Protein AF-A0A967ZAR1-F1 (afdb_monomer_lite)

Foldseek 3Di:
DDDDDFQAKVPGPDGDDDDPPIDTDDDDDDFQPDFDWDWDADPFKQAKIKIFPPVHHHQADPVRHGDDDDPVVRIAIKGQQFADIDAHPPDCNTPVRDPDPPPGHGRNGHIDGDDDPHD

Radius of gyration: 16.52 Å; chains: 1; bounding box: 38×29×41 Å

Structure (mmCIF, N/CA/C/O backbone):
data_AF-A0A967ZAR1-F1
#
_entry.id   AF-A0A967ZAR1-F1
#
loop_
_atom_site.group_PDB
_atom_site.id
_atom_site.type_symbol
_atom_site.label_atom_id
_atom_site.label_alt_id
_atom_site.label_comp_id
_atom_site.label_asym_id
_atom_site.label_entity_id
_atom_site.label_seq_id
_atom_site.pdbx_PDB_ins_code
_atom_site.Cartn_x
_atom_site.Cartn_y
_atom_site.Cartn_z
_atom_site.occupancy
_atom_site.B_iso_or_equiv
_atom_site.auth_seq_id
_atom_site.auth_comp_id
_atom_site.auth_asym_id
_atom_site.auth_atom_id
_atom_site.pdbx_PDB_model_num
ATOM 1 N N . GLU A 1 1 ? -15.574 12.557 5.335 1.00 60.78 1 GLU A N 1
ATOM 2 C CA . GLU A 1 1 ? -14.445 11.612 5.376 1.00 60.78 1 GLU A CA 1
ATOM 3 C C . GLU A 1 1 ? -13.225 12.311 5.942 1.00 60.78 1 GLU A C 1
ATOM 5 O O . GLU A 1 1 ? -13.033 13.492 5.665 1.00 60.78 1 GLU A O 1
ATOM 10 N N . MET A 1 2 ? -12.458 11.617 6.778 1.00 80.81 2 MET A N 1
ATOM 11 C CA . MET A 1 2 ? -11.163 12.086 7.262 1.00 80.81 2 MET A CA 1
ATOM 12 C C . MET A 1 2 ? -10.090 11.413 6.406 1.00 80.81 2 MET A C 1
ATOM 14 O O . MET A 1 2 ? -10.052 10.190 6.334 1.00 80.81 2 MET A O 1
ATOM 18 N N . SER A 1 3 ? -9.247 12.199 5.742 1.00 89.69 3 SER A N 1
ATOM 19 C CA . SER A 1 3 ? -8.150 11.703 4.904 1.00 89.69 3 SER A CA 1
ATOM 20 C C . SER A 1 3 ? -6.830 12.330 5.339 1.00 89.69 3 SER A C 1
ATOM 22 O O . SER A 1 3 ? -6.809 13.463 5.822 1.00 89.69 3 SER A O 1
ATOM 24 N N . GLY A 1 4 ? -5.720 11.629 5.121 1.00 93.56 4 GLY A N 1
ATOM 25 C CA . GLY A 1 4 ? -4.391 12.113 5.479 1.00 93.56 4 GLY A CA 1
ATOM 26 C C . GLY A 1 4 ? -3.284 11.434 4.681 1.00 93.56 4 GLY A C 1
ATOM 27 O O . GLY A 1 4 ? -3.536 10.541 3.877 1.00 93.56 4 GLY A O 1
ATOM 28 N N . VAL A 1 5 ? -2.051 11.877 4.919 1.00 95.06 5 VAL A N 1
ATOM 29 C CA . VAL A 1 5 ? -0.832 11.304 4.336 1.00 95.06 5 VAL A CA 1
ATOM 30 C C . VAL A 1 5 ? 0.042 10.780 5.471 1.00 95.06 5 VAL A C 1
ATOM 32 O O . VAL A 1 5 ? 0.316 11.513 6.420 1.00 95.06 5 VAL A O 1
ATOM 35 N N . PHE A 1 6 ? 0.507 9.536 5.356 1.00 95.00 6 PHE A N 1
ATOM 36 C CA . PHE A 1 6 ? 1.474 8.919 6.265 1.00 95.00 6 PHE A CA 1
ATOM 37 C C . PHE A 1 6 ? 2.712 8.502 5.456 1.00 95.00 6 PHE A C 1
ATOM 39 O O . PHE A 1 6 ? 2.783 7.417 4.898 1.00 95.00 6 PHE A O 1
ATOM 46 N N . ASN A 1 7 ? 3.684 9.403 5.306 1.00 96.50 7 ASN A N 1
ATOM 47 C CA . ASN A 1 7 ? 4.847 9.166 4.437 1.00 96.50 7 ASN A CA 1
ATOM 48 C C . ASN A 1 7 ? 6.203 9.334 5.133 1.00 96.50 7 ASN A C 1
ATOM 50 O O . ASN A 1 7 ? 7.230 9.074 4.507 1.00 96.50 7 ASN A O 1
ATOM 54 N N . THR A 1 8 ? 6.220 9.693 6.419 1.00 97.38 8 THR A N 1
ATOM 55 C CA . THR A 1 8 ? 7.438 9.839 7.231 1.00 97.38 8 THR A CA 1
ATOM 56 C C . THR A 1 8 ? 7.563 8.662 8.203 1.00 97.38 8 THR A C 1
ATOM 58 O O . THR A 1 8 ? 6.697 8.519 9.068 1.00 97.38 8 THR A O 1
ATOM 61 N N . PRO A 1 9 ? 8.605 7.815 8.086 1.00 97.69 9 PRO A N 1
ATOM 62 C CA . PRO A 1 9 ? 8.834 6.716 9.023 1.00 97.69 9 PRO A CA 1
ATOM 63 C C . PRO A 1 9 ? 9.035 7.196 10.465 1.00 97.69 9 PRO A C 1
ATOM 65 O O . PRO A 1 9 ? 9.523 8.304 10.704 1.00 97.69 9 PRO A O 1
ATOM 68 N N . VAL A 1 10 ? 8.732 6.334 11.437 1.00 97.75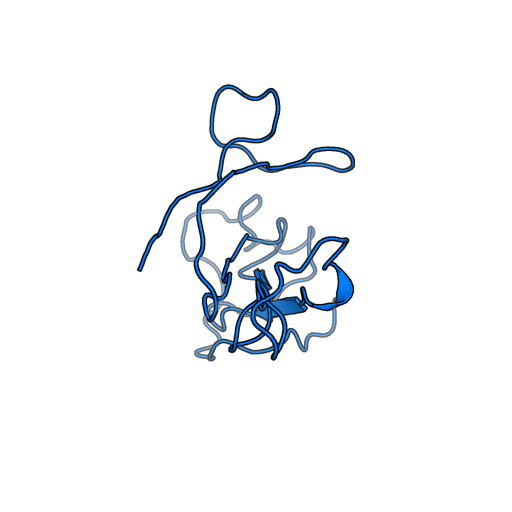 10 VAL A N 1
ATOM 69 C CA . VAL A 1 10 ? 9.006 6.597 12.856 1.00 97.75 10 VAL A CA 1
ATOM 70 C C . VAL A 1 10 ? 10.497 6.901 13.047 1.00 97.75 10 VAL A C 1
ATOM 72 O O . VAL A 1 10 ? 11.365 6.127 12.647 1.00 97.75 10 VAL A O 1
ATOM 75 N N . GLY A 1 11 ? 10.793 8.052 13.657 1.00 96.31 11 GLY A N 1
ATOM 76 C CA . GLY A 1 11 ? 12.160 8.532 13.892 1.00 96.31 11 GLY A CA 1
ATOM 77 C C . GLY A 1 11 ? 12.809 9.281 12.719 1.00 96.31 11 GLY A C 1
ATOM 78 O O . GLY A 1 11 ? 13.919 9.787 12.879 1.00 96.31 11 GLY A O 1
ATOM 79 N N . ALA A 1 12 ? 12.140 9.399 11.568 1.00 97.06 12 ALA A N 1
ATOM 80 C CA . ALA A 1 12 ? 12.603 10.209 10.443 1.00 97.06 12 ALA A CA 1
ATOM 81 C C . ALA A 1 12 ? 12.081 11.657 10.523 1.00 97.06 12 ALA A C 1
ATOM 83 O O . ALA A 1 12 ? 11.097 11.954 11.199 1.00 97.06 12 ALA A O 1
ATOM 84 N N . SER A 1 13 ? 12.740 12.573 9.807 1.00 96.56 13 SER A N 1
ATOM 85 C CA . SER A 1 13 ? 12.363 13.994 9.718 1.00 96.56 13 SER A CA 1
ATOM 86 C C . SER A 1 13 ? 11.749 14.388 8.369 1.00 96.56 13 SER A C 1
ATOM 88 O O . SER A 1 13 ? 11.351 15.538 8.184 1.00 96.56 13 SER A O 1
ATOM 90 N N . SER A 1 14 ? 11.683 13.455 7.420 1.00 97.25 14 SER A N 1
ATOM 91 C CA . SER A 1 14 ? 11.190 13.680 6.063 1.00 97.25 14 SER A CA 1
ATOM 92 C C . SER A 1 14 ? 10.592 12.401 5.474 1.00 97.25 14 SER A C 1
ATOM 94 O O . SER A 1 14 ? 10.929 11.308 5.942 1.00 97.25 14 SER A O 1
ATOM 96 N N . PRO A 1 15 ? 9.779 12.509 4.407 1.00 96.94 15 PRO A N 1
ATOM 97 C CA . PRO A 1 15 ? 9.277 11.340 3.708 1.00 96.94 15 PRO A CA 1
ATOM 98 C C . PRO A 1 15 ? 10.404 10.455 3.177 1.00 96.94 15 PRO A C 1
ATOM 100 O O . PRO A 1 15 ? 11.390 10.958 2.635 1.00 96.94 15 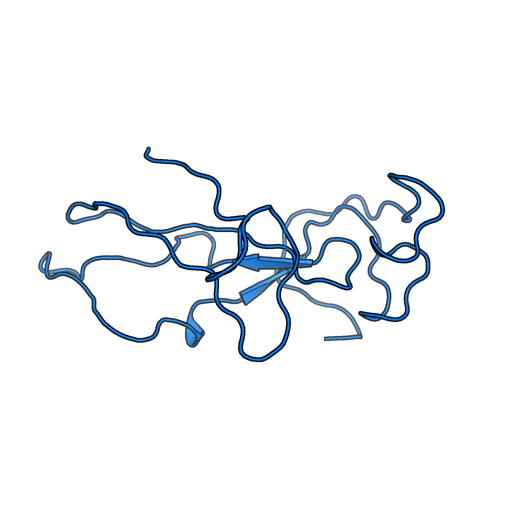PRO A O 1
ATOM 103 N N . ALA A 1 16 ? 10.263 9.145 3.341 1.00 94.62 16 ALA A N 1
ATOM 104 C CA . ALA A 1 16 ? 11.257 8.162 2.917 1.00 94.62 16 ALA A CA 1
ATOM 105 C C . ALA A 1 16 ? 10.624 6.768 2.857 1.00 94.62 16 ALA A C 1
ATOM 107 O O . ALA A 1 16 ? 9.675 6.548 3.605 1.00 94.62 16 ALA A O 1
ATOM 108 N N . PRO A 1 17 ? 11.139 5.829 2.038 1.00 92.88 17 PRO A N 1
ATOM 109 C CA . PRO A 1 17 ? 10.752 4.421 2.103 1.00 92.88 17 PRO A CA 1
ATOM 110 C C . PRO A 1 17 ? 11.200 3.779 3.422 1.00 92.88 17 PRO A C 1
ATOM 112 O O . PRO A 1 17 ? 12.109 4.275 4.094 1.00 92.88 17 PRO A O 1
ATOM 115 N N . ILE A 1 18 ? 10.599 2.638 3.759 1.00 94.25 18 ILE A N 1
ATOM 116 C CA . ILE A 1 18 ? 10.892 1.909 4.992 1.00 94.25 18 ILE A CA 1
ATOM 117 C C . ILE A 1 18 ? 11.527 0.544 4.729 1.00 94.25 18 ILE A C 1
ATOM 119 O O . ILE A 1 18 ? 11.163 -0.151 3.785 1.00 94.25 18 ILE A O 1
ATOM 123 N N . GLY A 1 19 ? 12.502 0.175 5.561 1.00 92.81 19 GLY A N 1
ATOM 124 C CA . GLY A 1 19 ? 13.162 -1.132 5.525 1.00 92.81 19 GLY A CA 1
ATOM 125 C C . GLY A 1 19 ? 12.674 -2.077 6.631 1.00 92.81 19 GLY A C 1
ATOM 126 O O . GLY A 1 19 ? 11.904 -1.660 7.501 1.00 92.81 19 GLY A O 1
ATOM 127 N N . PRO A 1 20 ? 13.145 -3.341 6.640 1.00 94.25 20 PRO A N 1
ATOM 128 C CA . PRO A 1 20 ? 12.814 -4.305 7.688 1.00 94.25 20 PRO A CA 1
ATOM 129 C C . PRO A 1 20 ? 13.060 -3.750 9.098 1.00 94.25 20 PRO A C 1
ATOM 131 O O . PRO A 1 20 ? 14.129 -3.212 9.381 1.00 94.25 20 PRO A O 1
ATOM 134 N N . GLY A 1 21 ? 12.069 -3.894 9.981 1.00 96.00 21 GLY A N 1
ATOM 135 C CA . GLY A 1 21 ? 12.116 -3.400 11.362 1.00 96.00 21 GLY A CA 1
ATOM 136 C C . GLY A 1 21 ? 11.742 -1.923 11.545 1.00 96.00 21 GLY A C 1
ATOM 137 O O . GLY A 1 21 ? 11.647 -1.476 12.685 1.00 96.00 21 GLY A O 1
ATOM 138 N N . GLY A 1 22 ? 11.511 -1.167 10.468 1.00 96.44 22 GLY A N 1
ATOM 139 C CA . GLY A 1 22 ? 10.911 0.164 10.559 1.00 96.44 22 GLY A CA 1
ATOM 140 C C . GLY A 1 22 ? 9.384 0.110 10.692 1.00 96.44 22 GLY A C 1
ATOM 141 O O . GLY A 1 22 ? 8.760 -0.886 10.331 1.00 96.44 22 GLY A O 1
ATOM 142 N N . ALA A 1 23 ? 8.780 1.207 11.158 1.00 97.00 23 ALA A N 1
ATOM 143 C CA . ALA A 1 23 ? 7.331 1.416 11.140 1.00 97.00 23 ALA A CA 1
ATOM 144 C C . ALA A 1 23 ? 6.927 2.802 10.591 1.00 97.00 23 ALA A C 1
ATOM 146 O O . ALA A 1 23 ? 7.685 3.770 10.695 1.00 97.00 23 ALA A O 1
ATOM 147 N N . TYR A 1 24 ? 5.711 2.895 10.051 1.00 97.19 24 TYR A N 1
ATOM 148 C CA . TYR A 1 24 ? 4.941 4.141 10.014 1.00 97.19 24 TYR A CA 1
ATOM 149 C C . TYR A 1 24 ? 3.883 4.067 11.107 1.00 97.19 24 TYR A C 1
ATOM 151 O O . TYR A 1 24 ? 3.294 3.010 11.318 1.00 97.19 24 TYR A O 1
ATOM 159 N N . GLU A 1 25 ? 3.625 5.188 11.769 1.00 96.25 25 GLU A N 1
ATOM 160 C CA . GLU A 1 25 ? 2.623 5.276 12.825 1.00 96.25 25 GLU A CA 1
ATOM 161 C C . GLU A 1 25 ? 1.806 6.553 12.642 1.00 96.25 25 GLU A C 1
ATOM 163 O O . GLU A 1 25 ? 2.345 7.617 12.330 1.00 96.25 25 GLU A O 1
ATOM 168 N N . PHE A 1 26 ? 0.494 6.441 12.811 1.00 95.12 26 PHE A N 1
ATOM 169 C CA . PHE A 1 26 ? -0.425 7.569 12.804 1.00 95.12 26 PHE A CA 1
ATOM 170 C C . PHE A 1 26 ? -1.574 7.300 13.776 1.00 95.12 26 PHE A C 1
ATOM 172 O O . PHE A 1 26 ? -1.865 6.160 14.134 1.00 95.12 26 PHE A O 1
ATOM 179 N N . THR A 1 27 ? -2.239 8.365 14.212 1.00 94.94 27 THR A N 1
ATOM 180 C CA . THR A 1 27 ? -3.401 8.289 15.102 1.00 94.94 27 THR A CA 1
ATOM 181 C C . THR A 1 27 ? -4.535 9.096 14.502 1.00 94.94 27 THR A C 1
ATOM 183 O O . THR A 1 27 ? -4.322 10.166 13.935 1.00 94.94 27 THR A O 1
ATOM 186 N N . PHE A 1 28 ? -5.748 8.583 14.639 1.00 94.31 28 PHE A N 1
ATOM 187 C CA . PHE A 1 28 ? -6.964 9.216 14.156 1.00 94.31 28 PHE A CA 1
ATOM 188 C C . PHE A 1 28 ? -8.109 8.933 15.133 1.00 94.31 28 PHE A C 1
ATOM 190 O O . PHE A 1 28 ? -7.974 8.133 16.058 1.00 94.31 28 PHE A O 1
ATOM 197 N N . THR A 1 29 ? -9.228 9.630 14.963 1.00 94.69 29 THR A N 1
ATOM 198 C CA . THR A 1 29 ? -10.462 9.391 15.723 1.00 94.69 29 THR A CA 1
ATOM 199 C C . THR A 1 29 ? -11.497 8.774 14.795 1.00 94.69 29 THR A C 1
ATOM 201 O O . THR A 1 29 ? -11.596 9.185 13.641 1.00 94.69 29 THR A O 1
ATOM 204 N N . ALA A 1 30 ? -12.266 7.816 15.305 1.00 94.75 30 ALA A N 1
ATOM 205 C CA . ALA A 1 30 ? -13.314 7.123 14.569 1.00 94.75 30 ALA A CA 1
ATOM 206 C C . ALA A 1 30 ? -14.558 6.931 15.444 1.00 94.75 30 ALA A C 1
ATOM 208 O O . ALA A 1 30 ? -14.465 6.884 16.673 1.00 94.75 30 ALA A O 1
ATOM 209 N N . ASN A 1 31 ? -15.713 6.811 14.800 1.00 95.12 31 ASN A N 1
ATOM 210 C CA . ASN A 1 31 ? -17.010 6.522 15.397 1.00 95.12 31 ASN A CA 1
ATOM 211 C C . ASN A 1 31 ? -17.483 5.121 14.998 1.00 95.12 31 ASN A C 1
ATOM 213 O O . ASN A 1 31 ? -17.039 4.567 13.993 1.00 95.12 31 ASN A O 1
ATOM 217 N N . SER A 1 32 ? -18.431 4.567 15.759 1.00 96.00 32 SER A N 1
ATOM 218 C CA . SER A 1 32 ? -19.055 3.287 15.410 1.00 96.00 32 SER A CA 1
ATOM 219 C C . SER A 1 32 ? -19.594 3.304 13.975 1.00 96.00 32 SER A C 1
ATOM 221 O O . SER A 1 32 ? -20.308 4.230 13.588 1.00 96.00 32 SER A O 1
ATOM 223 N N . GLY A 1 33 ? -19.226 2.284 13.197 1.00 93.69 33 GLY A N 1
ATOM 224 C CA . GLY A 1 33 ? -19.526 2.171 11.768 1.00 93.69 33 GLY A CA 1
ATOM 225 C C . GLY A 1 33 ? -18.423 2.671 10.828 1.00 93.69 33 GLY A C 1
ATOM 226 O O . GLY A 1 33 ? -18.453 2.319 9.649 1.00 93.69 33 GLY A O 1
ATOM 227 N N . ASP A 1 34 ? -17.435 3.422 11.323 1.00 95.44 34 ASP A N 1
ATOM 228 C CA . ASP A 1 34 ? -16.303 3.866 10.508 1.00 95.44 34 ASP A CA 1
ATOM 229 C C . ASP A 1 34 ? -15.394 2.692 10.115 1.00 95.44 34 ASP A C 1
ATOM 231 O O . ASP A 1 34 ? -15.248 1.688 10.826 1.00 95.44 34 ASP A O 1
ATOM 235 N N . ARG A 1 35 ? -14.737 2.858 8.966 1.00 96.69 35 ARG A N 1
ATOM 236 C CA . ARG A 1 35 ? -13.764 1.915 8.423 1.00 96.69 35 ARG A CA 1
ATOM 237 C C . ARG A 1 35 ? -12.475 2.626 8.047 1.00 96.69 35 ARG A C 1
ATOM 239 O O . ARG A 1 35 ? -12.496 3.795 7.666 1.00 96.69 35 ARG A O 1
ATOM 246 N N . LEU A 1 36 ? -11.359 1.914 8.151 1.00 96.50 36 LEU A N 1
ATOM 247 C CA . LEU A 1 36 ? -10.047 2.391 7.735 1.00 96.50 36 LEU A CA 1
ATOM 248 C C . LEU A 1 36 ? -9.674 1.795 6.378 1.00 96.50 36 LEU A C 1
ATOM 250 O O . LEU A 1 36 ? -9.492 0.584 6.252 1.00 96.50 36 LEU A O 1
ATOM 254 N N . SER A 1 37 ? -9.465 2.671 5.402 1.00 96.88 37 SER A N 1
ATOM 255 C CA . SER A 1 37 ? -8.846 2.339 4.121 1.00 96.88 37 SER A CA 1
ATOM 256 C C . SER A 1 37 ? -7.525 3.090 3.993 1.00 96.88 37 SER A C 1
ATOM 258 O O . SER A 1 37 ? -7.420 4.254 4.382 1.00 96.88 37 SER A O 1
ATOM 260 N N . PHE A 1 38 ? -6.507 2.427 3.455 1.00 97.06 38 PHE A N 1
ATOM 261 C CA . PHE A 1 38 ? -5.212 3.031 3.156 1.00 97.06 38 PHE A CA 1
ATOM 262 C C . PHE A 1 38 ? -4.577 2.329 1.958 1.00 97.06 38 PHE A C 1
ATOM 264 O O . PHE A 1 38 ? -4.932 1.196 1.647 1.00 97.06 38 PHE A O 1
ATOM 271 N N . ALA A 1 39 ? -3.612 2.992 1.328 1.00 97.12 39 ALA A N 1
ATOM 272 C CA . ALA A 1 39 ? -2.740 2.396 0.328 1.00 97.12 39 ALA A CA 1
ATOM 273 C C . ALA A 1 39 ? -1.297 2.834 0.599 1.00 97.12 39 ALA A C 1
ATOM 275 O O . ALA A 1 39 ? -1.052 3.993 0.942 1.00 97.12 39 ALA A O 1
ATOM 276 N N . THR A 1 40 ? -0.343 1.917 0.459 1.00 96.12 40 THR A N 1
ATOM 277 C CA . THR A 1 40 ? 1.091 2.226 0.531 1.00 96.12 40 THR A CA 1
ATOM 278 C C . THR A 1 40 ? 1.866 1.395 -0.482 1.00 96.12 40 THR A C 1
ATOM 280 O O . THR A 1 40 ? 1.639 0.195 -0.606 1.00 96.12 40 THR A O 1
ATOM 283 N N . MET A 1 41 ? 2.762 2.031 -1.235 1.00 95.19 41 MET A N 1
ATOM 284 C CA . MET A 1 41 ? 3.481 1.381 -2.331 1.00 95.19 41 MET A CA 1
ATOM 285 C C . MET A 1 41 ? 4.388 0.261 -1.806 1.00 95.19 41 MET A C 1
ATOM 287 O O . MET A 1 41 ? 5.182 0.468 -0.884 1.00 95.19 41 MET A O 1
ATOM 291 N N . PHE A 1 42 ? 4.319 -0.915 -2.428 1.00 95.19 42 PHE A N 1
ATOM 292 C CA . PHE A 1 42 ? 5.302 -1.966 -2.220 1.00 95.19 42 PHE A CA 1
ATOM 293 C C . PHE A 1 42 ? 6.522 -1.662 -3.082 1.00 95.19 42 PHE A C 1
ATOM 295 O O . PHE A 1 42 ? 6.520 -1.829 -4.296 1.00 95.19 42 PHE A O 1
ATOM 302 N N . VAL A 1 43 ? 7.582 -1.180 -2.448 1.00 92.19 43 VAL A N 1
ATOM 303 C CA . VAL A 1 43 ? 8.826 -0.828 -3.128 1.00 92.19 43 VAL A CA 1
ATOM 304 C C . VAL A 1 43 ? 9.881 -1.888 -2.811 1.00 92.19 43 VAL A C 1
ATOM 306 O O . VAL A 1 43 ? 10.083 -2.193 -1.633 1.00 92.19 43 VAL A O 1
ATOM 309 N N . PRO A 1 44 ? 10.636 -2.398 -3.800 1.00 92.56 44 PRO A N 1
ATOM 310 C CA . PRO A 1 44 ? 10.584 -2.093 -5.239 1.00 92.56 44 PRO A CA 1
ATOM 311 C C . PRO A 1 44 ? 9.543 -2.911 -6.032 1.00 92.56 44 PRO A C 1
ATOM 313 O O . PRO A 1 44 ? 9.640 -4.135 -6.091 1.00 92.56 44 PRO A O 1
ATOM 316 N N . SER A 1 45 ? 8.628 -2.228 -6.725 1.00 95.38 45 SER A N 1
ATOM 317 C CA . SER A 1 45 ? 7.731 -2.774 -7.757 1.00 95.38 45 SER A CA 1
ATOM 318 C C . SER A 1 45 ? 7.412 -1.692 -8.804 1.00 95.38 45 SER A C 1
ATOM 320 O O . SER A 1 45 ? 7.893 -0.561 -8.663 1.00 95.38 45 SER A O 1
ATOM 322 N N . ASN A 1 46 ? 6.677 -2.052 -9.862 1.00 95.19 46 ASN A N 1
ATOM 323 C CA . ASN A 1 46 ? 6.168 -1.102 -10.854 1.00 95.19 46 ASN A CA 1
ATOM 324 C C . ASN A 1 46 ? 5.058 -0.250 -10.227 1.00 95.19 46 ASN A C 1
ATOM 326 O O . ASN A 1 46 ? 5.236 0.948 -10.012 1.00 95.19 46 ASN A O 1
ATOM 330 N N . ASP A 1 47 ? 3.977 -0.901 -9.811 1.00 95.56 47 ASP A N 1
ATOM 331 C CA . ASP A 1 47 ? 2.779 -0.249 -9.289 1.00 95.56 47 ASP A CA 1
ATOM 332 C C . ASP A 1 47 ? 2.025 -1.111 -8.256 1.00 95.56 47 ASP A C 1
ATOM 334 O O . ASP A 1 47 ? 0.837 -0.905 -8.000 1.00 95.56 47 ASP A O 1
ATOM 338 N N . LEU A 1 48 ? 2.729 -2.035 -7.590 1.00 97.31 48 LEU A N 1
ATOM 339 C CA . LEU A 1 48 ? 2.146 -2.839 -6.520 1.00 97.31 48 LEU A CA 1
ATOM 340 C C . LEU A 1 48 ? 2.020 -2.031 -5.222 1.00 97.31 48 LEU A C 1
ATOM 342 O O . LEU A 1 48 ? 2.904 -1.247 -4.855 1.00 97.31 48 LEU A O 1
ATOM 346 N N . PHE A 1 49 ? 0.949 -2.262 -4.466 1.00 97.81 49 PHE A N 1
ATOM 347 C CA . PHE A 1 49 ? 0.689 -1.573 -3.202 1.00 97.81 49 PHE A CA 1
ATOM 348 C C . PHE A 1 49 ? -0.023 -2.456 -2.175 1.00 97.81 49 PHE A C 1
ATOM 350 O O . PHE A 1 49 ? -0.779 -3.361 -2.509 1.00 97.81 49 PHE A O 1
ATOM 357 N N . PHE A 1 50 ? 0.206 -2.179 -0.893 1.00 97.81 50 PHE A N 1
ATOM 358 C CA . PHE A 1 50 ? -0.535 -2.791 0.202 1.00 97.81 50 PHE A CA 1
ATOM 359 C C . PHE A 1 50 ? -1.777 -1.974 0.534 1.00 97.81 50 PHE A C 1
ATOM 361 O O . PHE A 1 50 ? -1.681 -0.757 0.725 1.00 97.81 50 PHE A O 1
ATOM 368 N N . ALA A 1 51 ? -2.911 -2.654 0.667 1.00 98.44 51 ALA A N 1
ATOM 369 C CA . ALA A 1 51 ? -4.172 -2.078 1.119 1.00 98.44 51 ALA A CA 1
ATOM 370 C C . ALA A 1 51 ? -5.076 -3.160 1.742 1.00 98.44 51 ALA A C 1
ATOM 372 O O . ALA A 1 51 ? -4.885 -4.349 1.464 1.00 98.44 51 ALA A O 1
ATOM 373 N N . PRO A 1 52 ? -6.066 -2.782 2.571 1.00 98.38 52 PRO A N 1
ATOM 374 C CA . PRO A 1 52 ? -7.179 -3.662 2.930 1.00 98.38 52 PRO A CA 1
ATOM 375 C C . PRO A 1 52 ? -8.005 -4.102 1.708 1.00 98.38 52 PRO A C 1
ATOM 377 O O . PRO A 1 52 ? -7.709 -3.716 0.577 1.00 98.38 52 PRO A O 1
ATOM 380 N N . ASP A 1 53 ? -9.071 -4.876 1.935 1.00 97.62 53 ASP A N 1
ATOM 381 C CA . ASP A 1 53 ? -10.081 -5.101 0.895 1.00 97.62 53 ASP A CA 1
ATOM 382 C C . ASP A 1 53 ? -10.852 -3.820 0.524 1.00 97.62 53 ASP A C 1
ATOM 384 O O . ASP A 1 53 ? -10.714 -2.769 1.155 1.00 97.62 53 ASP A O 1
ATOM 388 N N . GLU A 1 54 ? -11.703 -3.921 -0.499 1.00 95.94 54 GLU A N 1
ATOM 389 C CA . GLU A 1 54 ? -12.551 -2.822 -0.981 1.00 95.94 54 GLU A CA 1
ATOM 390 C C . GLU A 1 54 ? -13.494 -2.241 0.085 1.00 95.94 54 GLU A C 1
ATOM 392 O O . GLU A 1 54 ? -13.942 -1.102 -0.041 1.00 95.94 54 GLU A O 1
ATOM 397 N N . ASN A 1 55 ? -13.784 -2.997 1.148 1.00 96.06 55 ASN A N 1
ATOM 398 C CA . ASN A 1 55 ? -14.616 -2.534 2.247 1.00 96.06 55 ASN A CA 1
ATOM 399 C C . ASN A 1 55 ? -13.799 -1.803 3.314 1.00 96.06 55 ASN A C 1
ATOM 401 O O . ASN A 1 55 ? -14.392 -1.084 4.112 1.00 96.06 55 ASN A O 1
ATOM 405 N N . GLY A 1 56 ? -12.476 -1.961 3.365 1.00 96.81 56 GLY A N 1
ATOM 406 C CA . GLY A 1 56 ? -11.639 -1.406 4.423 1.00 96.81 56 GLY A CA 1
ATOM 407 C C . GLY A 1 56 ? -11.765 -2.157 5.755 1.00 96.81 56 GLY A C 1
ATOM 408 O O . GLY A 1 56 ? -12.687 -2.944 5.995 1.00 96.81 56 GLY A O 1
ATOM 409 N N . VAL A 1 57 ? -10.844 -1.868 6.674 1.00 97.56 57 VAL A N 1
ATOM 410 C CA . VAL A 1 57 ? -10.800 -2.481 8.009 1.00 97.56 57 VAL A CA 1
ATOM 411 C C . VAL A 1 57 ? -11.912 -1.901 8.879 1.00 97.56 57 VAL A C 1
ATOM 413 O O . VAL A 1 57 ? -11.946 -0.695 9.130 1.00 97.56 57 VAL A O 1
ATOM 416 N N . ALA A 1 58 ? -12.814 -2.751 9.370 1.00 96.88 58 ALA A N 1
ATOM 417 C CA . ALA A 1 58 ? -13.815 -2.341 10.350 1.00 96.88 58 ALA A CA 1
ATOM 418 C C . ALA A 1 58 ? -13.143 -1.951 11.676 1.00 96.88 58 ALA A C 1
ATOM 420 O O . ALA A 1 58 ? -12.308 -2.690 12.197 1.00 96.88 58 ALA A O 1
ATOM 421 N N . LEU A 1 59 ? -13.517 -0.794 12.227 1.00 97.00 59 LEU A N 1
ATOM 422 C CA . LEU A 1 59 ? -12.939 -0.271 13.473 1.00 97.00 59 LEU A CA 1
ATOM 423 C C . LEU A 1 59 ? -13.766 -0.627 14.713 1.00 97.00 59 LEU A C 1
ATOM 425 O O . LEU A 1 59 ? -13.292 -0.492 15.841 1.00 97.00 59 LEU A O 1
ATOM 429 N N . PHE A 1 60 ? -14.996 -1.090 14.498 1.00 97.62 60 PHE A N 1
ATOM 430 C CA . PHE A 1 60 ? -15.952 -1.477 15.526 1.00 97.62 60 PHE A CA 1
ATOM 431 C C . PHE A 1 60 ? -16.647 -2.779 15.120 1.00 97.62 60 PHE A C 1
ATOM 433 O O . PHE A 1 60 ? -16.818 -3.044 13.927 1.00 97.62 60 PHE A O 1
ATOM 440 N N . ASP A 1 61 ? -17.038 -3.589 16.102 1.00 95.44 61 ASP A N 1
ATOM 441 C CA . ASP A 1 61 ? -17.856 -4.783 15.876 1.00 95.44 61 ASP A CA 1
ATOM 442 C C . ASP A 1 61 ? -19.345 -4.440 15.662 1.00 95.44 61 ASP A C 1
ATOM 444 O O . ASP A 1 61 ? -19.745 -3.273 15.639 1.00 95.44 61 ASP A O 1
ATOM 448 N N . SER A 1 62 ? -20.186 -5.465 15.486 1.00 94.38 62 SER A N 1
ATOM 449 C CA . SER A 1 62 ? -21.628 -5.292 15.252 1.00 94.38 62 SER A CA 1
ATOM 450 C C . SER A 1 62 ? -22.378 -4.638 16.413 1.00 94.38 62 SER A C 1
ATOM 452 O O . SER A 1 62 ? -23.453 -4.082 16.193 1.00 94.38 62 SER A O 1
ATOM 454 N N . ASP A 1 63 ? -21.823 -4.697 17.624 1.00 95.38 63 ASP A N 1
ATOM 455 C CA . ASP A 1 63 ? -22.416 -4.129 18.835 1.00 95.38 63 ASP A CA 1
ATOM 456 C C . ASP A 1 63 ? -21.902 -2.700 19.101 1.00 95.38 63 ASP A C 1
ATOM 458 O O . ASP A 1 63 ? -22.340 -2.034 20.041 1.00 95.38 63 ASP A O 1
ATOM 462 N N . GLY A 1 64 ? -21.001 -2.195 18.249 1.00 95.75 64 GLY A N 1
ATOM 463 C CA . GLY A 1 64 ? -20.403 -0.868 18.360 1.00 95.75 64 GLY A CA 1
ATOM 464 C C . GLY A 1 64 ? -19.222 -0.802 19.327 1.00 95.75 64 GLY A C 1
ATOM 465 O O . GLY A 1 64 ? -18.860 0.294 19.764 1.00 95.75 64 GLY A O 1
ATOM 466 N N . THR A 1 65 ? -18.611 -1.939 19.663 1.00 97.31 65 THR A N 1
ATOM 467 C CA . THR A 1 65 ? -17.406 -1.996 20.501 1.00 97.31 65 THR A CA 1
ATOM 468 C C . THR A 1 65 ? -16.159 -1.759 19.645 1.00 97.31 65 THR A C 1
ATOM 470 O O . THR A 1 65 ? -16.041 -2.380 18.587 1.00 97.31 65 THR A O 1
ATOM 473 N N . PRO A 1 66 ? -15.207 -0.899 20.064 1.00 96.94 66 PRO A N 1
ATOM 474 C CA . PRO A 1 66 ? -13.949 -0.718 19.344 1.00 96.94 66 PRO A CA 1
ATOM 475 C C . PRO A 1 66 ? -13.169 -2.030 19.216 1.00 96.94 66 PRO A C 1
ATOM 477 O O . PRO A 1 66 ? -12.959 -2.736 20.205 1.00 96.94 66 PRO A O 1
ATOM 480 N N . ILE A 1 67 ? -12.688 -2.325 18.011 1.00 96.00 67 ILE A N 1
ATOM 481 C CA . ILE A 1 67 ? -11.822 -3.476 17.747 1.00 96.00 67 ILE A CA 1
ATOM 482 C C . ILE A 1 67 ? -10.377 -3.097 18.094 1.00 96.00 67 ILE A C 1
ATOM 484 O O . ILE A 1 67 ? -9.914 -1.995 17.807 1.00 96.00 67 ILE A O 1
ATOM 488 N N . SER A 1 68 ? -9.646 -4.007 18.737 1.00 95.62 68 SER A N 1
ATOM 489 C CA . SER A 1 68 ? -8.225 -3.841 19.070 1.00 95.62 68 SER A CA 1
ATOM 490 C C . SER A 1 68 ? -7.450 -5.113 18.737 1.00 95.62 68 SER A C 1
ATOM 492 O O . SER A 1 68 ? -7.942 -6.213 18.983 1.00 95.62 68 SER A O 1
ATOM 494 N N . GLY A 1 69 ? -6.232 -4.964 18.214 1.00 94.69 69 GLY A N 1
ATOM 495 C CA . GLY A 1 69 ? -5.342 -6.078 17.881 1.00 94.69 69 GLY A CA 1
ATOM 496 C C . GLY A 1 69 ? -4.672 -5.932 16.514 1.00 94.69 69 GLY A C 1
ATOM 497 O O . GLY A 1 69 ? -4.788 -4.902 15.855 1.00 94.69 69 GLY A O 1
ATOM 498 N N . GLU A 1 70 ? -3.967 -6.986 16.106 1.00 95.25 70 GLU A N 1
ATOM 499 C CA . GLU A 1 70 ? -3.301 -7.079 14.805 1.00 95.25 70 GLU A CA 1
ATOM 500 C C . GLU A 1 70 ? -4.310 -7.322 13.680 1.00 95.25 70 GLU A C 1
ATOM 502 O O . GLU A 1 70 ? -5.156 -8.214 13.762 1.00 95.25 70 GLU A O 1
ATOM 507 N N . VAL A 1 71 ? -4.176 -6.567 12.591 1.00 95.81 71 VAL A N 1
ATOM 508 C CA . VAL A 1 71 ? -5.040 -6.679 11.403 1.00 95.8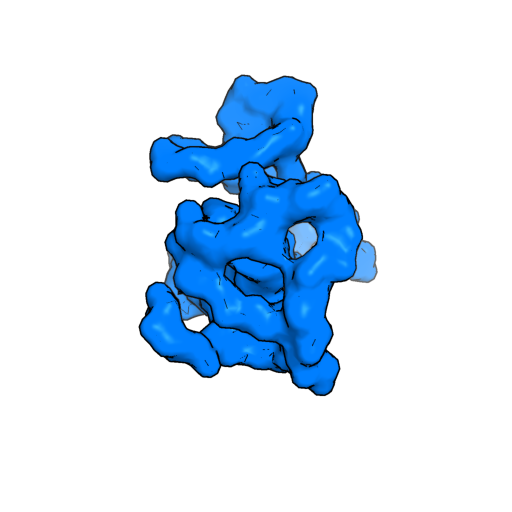1 71 VAL A CA 1
ATOM 509 C C . VAL A 1 71 ? -4.276 -7.126 10.157 1.00 95.81 71 VAL A C 1
ATOM 511 O O . VAL A 1 71 ? -4.816 -7.067 9.059 1.00 95.81 71 VAL A O 1
ATOM 514 N N . THR A 1 72 ? -3.037 -7.611 10.299 1.00 95.44 72 THR A N 1
ATOM 515 C CA . THR A 1 72 ? -2.152 -7.989 9.179 1.00 95.44 72 THR A CA 1
ATOM 516 C C . THR A 1 72 ? -2.819 -8.920 8.167 1.00 95.44 72 THR A C 1
ATOM 518 O O . THR A 1 72 ? -2.634 -8.750 6.969 1.00 95.44 72 THR A O 1
ATOM 521 N N . ALA A 1 73 ? -3.635 -9.871 8.631 1.00 96.88 73 ALA A N 1
ATOM 522 C CA . ALA A 1 73 ? -4.333 -10.828 7.769 1.00 96.88 73 ALA A CA 1
ATOM 523 C C . ALA A 1 73 ? -5.408 -10.195 6.861 1.00 96.88 73 ALA A C 1
ATOM 525 O O . ALA A 1 73 ? -5.910 -10.863 5.964 1.00 96.88 73 ALA A O 1
ATOM 526 N N . GLN A 1 74 ? -5.779 -8.936 7.105 1.00 97.62 74 GLN A N 1
ATOM 527 C CA . GLN A 1 74 ? -6.732 -8.175 6.294 1.00 97.62 74 GLN A CA 1
ATOM 528 C C . GLN A 1 74 ? -6.035 -7.316 5.231 1.00 97.62 74 GLN A C 1
ATOM 530 O O . GLN A 1 74 ? -6.715 -6.680 4.434 1.00 97.62 74 GLN A O 1
ATOM 535 N N . ILE A 1 75 ? -4.699 -7.263 5.233 1.00 97.94 75 ILE A N 1
ATOM 536 C CA . ILE A 1 75 ? -3.915 -6.462 4.294 1.00 97.94 75 ILE A CA 1
ATOM 537 C C . ILE A 1 75 ? -3.456 -7.354 3.149 1.00 97.94 75 ILE A C 1
ATOM 539 O O . ILE A 1 75 ? -2.892 -8.427 3.362 1.00 97.94 75 ILE A O 1
ATOM 543 N N . MET A 1 76 ? -3.703 -6.897 1.930 1.00 98.19 76 MET A N 1
ATOM 544 C CA . MET A 1 76 ? -3.449 -7.624 0.694 1.00 98.19 76 MET A CA 1
ATOM 545 C C . MET A 1 76 ? -2.467 -6.840 -0.167 1.00 98.19 76 MET A C 1
ATOM 547 O O . MET A 1 76 ? -2.284 -5.634 0.019 1.00 98.19 76 MET A O 1
ATOM 551 N N . LEU A 1 77 ? -1.831 -7.540 -1.103 1.00 97.94 77 LEU A N 1
ATOM 552 C CA . LEU A 1 77 ? -1.024 -6.921 -2.142 1.00 97.94 77 LEU A CA 1
ATOM 553 C C . LEU A 1 77 ? -1.888 -6.752 -3.396 1.00 97.94 77 LEU A C 1
ATOM 555 O O . LEU A 1 77 ? -2.471 -7.713 -3.902 1.00 97.94 77 LEU A O 1
ATOM 559 N N . TRP A 1 78 ? -1.965 -5.516 -3.864 1.00 98.44 78 TRP A N 1
ATOM 560 C CA . TRP A 1 78 ? -2.762 -5.083 -4.998 1.00 98.44 78 TRP A CA 1
ATOM 561 C C . TRP A 1 78 ? -1.868 -4.600 -6.127 1.00 98.44 78 TRP A C 1
ATOM 563 O O . TRP A 1 78 ? -0.783 -4.071 -5.887 1.00 98.44 78 TRP A O 1
ATOM 573 N N . ASP A 1 79 ? -2.363 -4.785 -7.338 1.00 97.88 79 ASP A N 1
ATOM 574 C CA . ASP A 1 79 ? -1.831 -4.254 -8.581 1.00 97.88 79 ASP A CA 1
ATOM 575 C C . ASP A 1 79 ? -2.694 -3.055 -8.995 1.00 97.88 79 ASP A C 1
ATOM 577 O O . ASP A 1 79 ? -3.928 -3.149 -8.977 1.00 97.88 79 ASP A O 1
ATOM 581 N N . ALA A 1 80 ? -2.074 -1.916 -9.313 1.00 97.31 80 ALA A N 1
ATOM 582 C CA . ALA A 1 80 ? -2.802 -0.721 -9.736 1.00 97.31 80 ALA A CA 1
ATOM 583 C C . ALA A 1 80 ? -3.382 -0.845 -11.153 1.00 97.31 80 ALA A C 1
ATOM 585 O O . ALA A 1 80 ? -4.319 -0.114 -11.492 1.00 97.31 80 ALA A O 1
ATOM 586 N N . GLY A 1 81 ? -2.857 -1.762 -11.964 1.00 96.75 81 GLY A N 1
ATOM 587 C CA . GLY A 1 81 ? -3.299 -1.986 -13.329 1.00 96.75 81 GLY A CA 1
ATOM 588 C C . GLY A 1 81 ? -2.703 -1.006 -14.342 1.00 96.75 81 GLY A C 1
ATOM 589 O O . GLY A 1 81 ? -3.258 -0.832 -15.434 1.00 96.75 81 GLY A O 1
ATOM 590 N N . THR A 1 82 ? -1.649 -0.274 -13.971 1.00 95.31 82 THR A N 1
ATOM 591 C CA . THR A 1 82 ? -1.113 0.830 -14.778 1.00 95.31 82 THR A CA 1
ATOM 592 C C . THR A 1 82 ? 0.044 0.378 -15.659 1.00 95.31 82 THR A C 1
ATOM 594 O O . THR A 1 82 ? 0.027 0.649 -16.862 1.00 95.31 82 THR A O 1
ATOM 597 N N . GLU A 1 83 ? 0.986 -0.387 -15.110 1.00 95.38 83 GLU A N 1
ATOM 598 C CA . GLU A 1 83 ? 2.177 -0.869 -15.808 1.00 95.38 83 GLU A CA 1
ATOM 599 C C . GLU A 1 83 ? 2.300 -2.397 -15.743 1.00 95.38 83 GLU A C 1
ATOM 601 O O . GLU A 1 83 ? 1.996 -3.023 -14.738 1.00 95.38 83 GLU A O 1
ATOM 606 N N . VAL A 1 84 ? 2.830 -3.015 -16.801 1.00 95.69 84 VAL A N 1
ATOM 607 C CA . VAL A 1 84 ? 3.134 -4.451 -16.817 1.00 95.69 84 VAL A CA 1
ATOM 608 C C . VAL A 1 84 ? 4.173 -4.776 -15.743 1.00 95.69 84 VAL A C 1
ATOM 610 O O . VAL A 1 84 ? 5.316 -4.307 -15.805 1.00 95.69 84 VAL A O 1
ATOM 613 N N . ASN A 1 85 ? 3.813 -5.679 -14.831 1.00 96.00 85 ASN A N 1
ATOM 614 C CA . ASN A 1 85 ? 4.696 -6.113 -13.756 1.00 96.00 85 ASN A CA 1
ATOM 615 C C . ASN A 1 85 ? 6.029 -6.693 -14.240 1.00 96.00 85 ASN A C 1
ATOM 617 O O . ASN A 1 85 ? 6.113 -7.572 -15.106 1.00 96.00 85 ASN A O 1
ATOM 621 N N . GLN A 1 86 ? 7.093 -6.268 -13.567 1.00 95.44 86 GLN A N 1
ATOM 622 C CA . GLN A 1 86 ? 8.401 -6.903 -13.600 1.00 95.44 86 GLN A CA 1
ATOM 623 C C . GLN A 1 86 ? 8.733 -7.478 -12.222 1.00 95.44 86 GLN A C 1
ATOM 625 O O . GLN A 1 86 ? 8.280 -6.970 -11.198 1.00 95.44 86 GLN A O 1
ATOM 630 N N . LYS A 1 87 ? 9.615 -8.487 -12.173 1.00 95.12 87 LYS A N 1
ATOM 631 C CA . LYS A 1 87 ? 10.060 -9.092 -10.908 1.00 95.12 87 LYS A CA 1
ATOM 632 C C . LYS A 1 87 ? 10.481 -8.015 -9.884 1.00 95.12 87 LYS A C 1
ATOM 634 O O . LYS A 1 87 ? 11.434 -7.274 -10.170 1.00 95.12 87 LYS A O 1
ATOM 639 N N . PRO A 1 88 ? 9.853 -7.952 -8.692 1.00 94.12 88 PRO A N 1
ATOM 640 C CA . PRO A 1 88 ? 10.188 -6.988 -7.645 1.00 94.12 88 PRO A CA 1
ATOM 641 C C . PRO A 1 88 ? 11.691 -6.921 -7.346 1.00 94.12 88 PRO A C 1
ATOM 643 O O . PRO A 1 88 ? 12.368 -7.939 -7.175 1.00 94.12 88 PRO A O 1
ATOM 646 N N . GLY A 1 89 ? 12.237 -5.707 -7.343 1.00 92.44 89 GLY A N 1
ATOM 647 C CA . GLY A 1 89 ? 13.648 -5.403 -7.076 1.00 92.44 89 GLY A CA 1
ATOM 648 C C . GLY A 1 89 ? 14.610 -5.614 -8.236 1.00 92.44 89 GLY A C 1
ATOM 649 O O . GLY A 1 89 ? 15.790 -5.252 -8.116 1.00 92.44 89 GLY A O 1
ATOM 650 N N . VAL A 1 90 ? 14.131 -6.148 -9.360 1.00 94.25 90 VAL A N 1
ATOM 651 C CA . VAL A 1 90 ? 14.953 -6.495 -10.527 1.00 94.25 90 VAL A CA 1
ATOM 652 C C . VAL A 1 90 ? 14.565 -5.690 -11.768 1.00 94.25 90 VAL A C 1
ATOM 654 O O . VAL A 1 90 ? 15.460 -5.315 -12.522 1.00 94.25 90 VAL A O 1
ATOM 657 N N . GLY A 1 91 ? 13.272 -5.421 -11.972 1.00 93.31 91 GLY A N 1
ATOM 658 C CA . GLY A 1 91 ? 12.740 -4.764 -13.170 1.00 93.31 91 GLY A CA 1
ATOM 659 C C . GLY A 1 91 ? 13.353 -3.395 -13.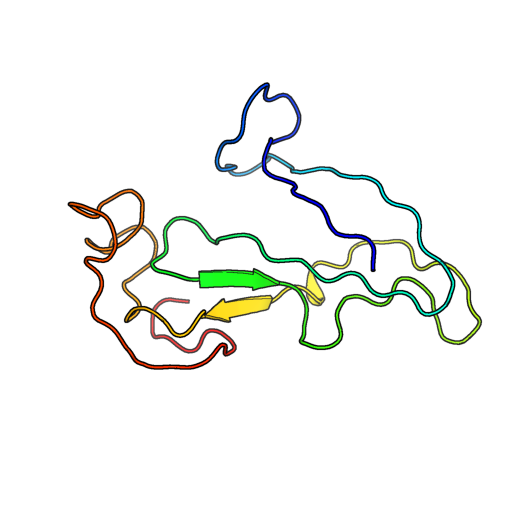477 1.00 93.31 91 GLY A C 1
ATOM 660 O O . GLY A 1 91 ? 13.564 -2.592 -12.572 1.00 93.31 91 GLY A O 1
ATOM 661 N N . SER A 1 92 ? 13.645 -3.128 -14.753 1.00 94.25 92 SER A N 1
ATOM 662 C CA . SER A 1 92 ? 14.236 -1.860 -15.204 1.00 94.25 92 SER A CA 1
ATOM 663 C C . SER A 1 92 ? 13.299 -0.662 -15.078 1.00 94.25 92 SER A C 1
ATOM 665 O O . SER A 1 92 ? 13.789 0.451 -14.957 1.00 94.25 92 SER A O 1
ATOM 667 N N . GLU A 1 93 ? 11.989 -0.890 -15.056 1.00 94.06 93 GLU A N 1
ATOM 668 C CA . GLU A 1 93 ? 10.957 0.153 -15.043 1.00 94.06 93 GLU A CA 1
ATOM 669 C C . GLU A 1 93 ? 10.420 0.429 -13.632 1.00 94.06 93 GLU A C 1
ATOM 671 O O . GLU A 1 93 ? 9.498 1.205 -13.444 1.00 94.06 93 GLU A O 1
ATOM 676 N N . GLN A 1 94 ? 11.016 -0.176 -12.601 1.00 93.06 94 GLN A N 1
ATOM 677 C CA . GLN A 1 94 ? 10.634 0.080 -11.211 1.00 93.06 94 GLN A CA 1
ATOM 678 C C . GLN A 1 94 ? 11.217 1.406 -10.720 1.00 93.06 94 GLN A C 1
ATOM 680 O O . GLN A 1 94 ? 12.280 1.831 -11.177 1.00 93.06 94 GLN A O 1
ATOM 685 N N . VAL A 1 95 ? 10.578 2.029 -9.723 1.00 86.19 95 VAL A N 1
ATOM 686 C CA . VAL A 1 95 ? 10.868 3.411 -9.290 1.00 86.19 95 VAL A CA 1
ATOM 687 C C . VAL A 1 95 ? 12.352 3.723 -9.026 1.00 86.19 95 VAL A C 1
ATOM 689 O O . VAL A 1 95 ? 12.794 4.839 -9.291 1.00 86.19 95 VAL A O 1
ATOM 692 N N . GLN A 1 96 ? 13.153 2.760 -8.549 1.00 88.25 96 GLN A N 1
ATOM 693 C CA . GLN A 1 96 ? 14.594 2.957 -8.307 1.00 88.25 96 GLN A CA 1
ATOM 694 C C . GLN A 1 96 ? 15.504 2.715 -9.524 1.00 88.25 96 GLN A C 1
ATOM 696 O O . GLN A 1 96 ? 16.716 2.913 -9.421 1.00 88.25 96 GLN A O 1
ATOM 701 N N . ARG A 1 97 ? 14.964 2.208 -10.634 1.00 92.00 97 ARG A N 1
ATOM 702 C CA . ARG A 1 97 ? 15.718 1.721 -11.802 1.00 92.00 97 ARG A CA 1
ATOM 703 C C . ARG A 1 97 ? 15.295 2.377 -13.117 1.00 92.00 97 ARG A C 1
ATOM 705 O O . ARG A 1 97 ? 16.106 2.376 -14.043 1.00 92.00 97 ARG A O 1
ATOM 712 N N . GLN A 1 98 ? 14.097 2.959 -13.169 1.00 91.00 98 GLN A N 1
ATOM 713 C CA . GLN A 1 98 ? 13.577 3.653 -14.343 1.00 91.00 98 GLN A CA 1
ATOM 714 C C . GLN A 1 98 ? 14.471 4.825 -14.767 1.00 91.00 98 GLN A C 1
ATOM 716 O O . GLN A 1 98 ? 15.068 5.527 -13.945 1.00 91.00 98 GLN A O 1
ATOM 721 N N . THR A 1 99 ? 14.562 5.043 -16.079 1.00 90.12 99 THR A N 1
ATOM 722 C CA . THR A 1 99 ? 15.386 6.119 -16.663 1.00 90.12 99 THR A CA 1
ATOM 723 C C . THR A 1 99 ? 14.702 7.490 -16.629 1.00 90.12 99 THR A C 1
ATOM 725 O O . THR A 1 99 ? 15.365 8.518 -16.780 1.00 90.12 99 THR A O 1
ATOM 728 N N . GLY A 1 100 ? 13.392 7.505 -16.393 1.00 88.62 100 GLY A N 1
ATOM 729 C CA . GLY A 1 100 ? 12.540 8.675 -16.231 1.00 88.62 100 G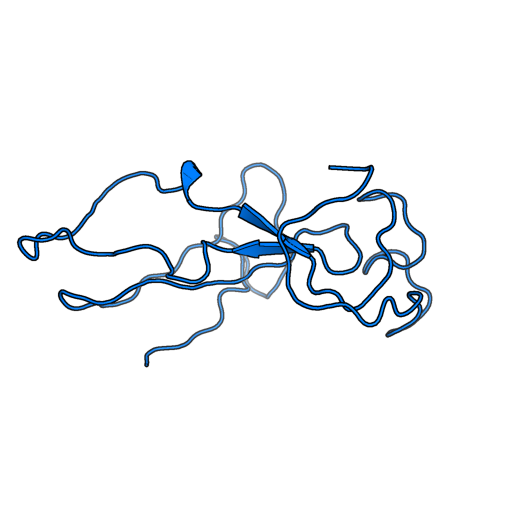LY A CA 1
ATOM 730 C C . GLY A 1 100 ? 11.169 8.243 -15.703 1.00 88.62 100 GLY A C 1
ATOM 731 O O . GLY A 1 100 ? 10.962 7.050 -15.513 1.00 88.62 100 GLY A O 1
ATOM 732 N N . PRO A 1 101 ? 10.251 9.180 -15.432 1.00 86.12 101 PRO A N 1
ATOM 733 C CA . PRO A 1 101 ? 8.869 8.840 -15.100 1.00 86.12 101 PRO A CA 1
ATOM 734 C C . PRO A 1 101 ? 8.168 8.150 -16.276 1.00 86.12 101 PRO A C 1
ATOM 736 O O . PRO A 1 101 ? 8.433 8.524 -17.420 1.00 86.12 101 PRO A O 1
ATOM 739 N N . ASP A 1 102 ? 7.223 7.253 -15.980 1.00 86.69 102 ASP A N 1
ATOM 740 C CA . ASP A 1 102 ? 6.276 6.693 -16.961 1.00 86.69 102 ASP A CA 1
ATOM 741 C C . ASP A 1 102 ? 6.977 5.945 -18.115 1.00 86.69 102 ASP A C 1
ATOM 743 O O . ASP A 1 102 ? 6.684 6.145 -19.295 1.00 86.69 102 ASP A O 1
ATOM 747 N N . THR A 1 103 ? 7.989 5.133 -17.781 1.00 91.06 103 THR A N 1
ATOM 748 C CA . THR A 1 103 ? 8.726 4.318 -18.764 1.00 91.06 103 THR A CA 1
ATOM 749 C C . THR A 1 103 ? 8.266 2.861 -18.814 1.00 91.06 103 THR A C 1
ATOM 751 O O . THR A 1 103 ? 8.648 2.143 -19.745 1.00 91.06 103 THR A O 1
ATOM 754 N N . GLY A 1 104 ? 7.424 2.423 -17.872 1.00 91.25 104 GLY A N 1
ATOM 755 C CA . GLY A 1 104 ? 6.815 1.100 -17.896 1.00 91.25 104 GLY A CA 1
ATOM 756 C C . GLY A 1 104 ? 5.872 0.901 -19.080 1.00 91.25 104 GLY A C 1
ATOM 757 O O . GLY A 1 104 ? 5.294 1.832 -19.642 1.00 91.25 104 GLY A O 1
ATOM 758 N N . ALA A 1 105 ? 5.724 -0.353 -19.508 1.00 95.19 105 ALA A N 1
ATOM 759 C CA . ALA A 1 105 ? 4.760 -0.686 -20.548 1.00 95.19 105 ALA A CA 1
ATOM 760 C C . ALA A 1 105 ? 3.344 -0.629 -19.964 1.00 95.19 105 ALA A C 1
ATOM 762 O O . ALA A 1 105 ? 3.058 -1.356 -19.023 1.00 95.19 105 ALA A O 1
ATOM 763 N N . ASN A 1 106 ? 2.453 0.173 -20.548 1.00 94.88 106 ASN A N 1
ATOM 764 C CA . ASN A 1 106 ? 1.051 0.224 -20.124 1.00 94.88 106 ASN A CA 1
ATOM 765 C C . ASN A 1 106 ? 0.365 -1.139 -20.271 1.00 94.88 106 ASN A C 1
ATOM 767 O O . ASN A 1 106 ? 0.381 -1.722 -21.362 1.00 94.88 106 ASN A O 1
ATOM 771 N N . GLU A 1 107 ? -0.324 -1.595 -19.226 1.00 94.94 107 GLU A N 1
ATOM 772 C CA . GLU A 1 107 ? -1.173 -2.791 -19.308 1.00 94.94 107 GLU A CA 1
ATOM 773 C C . GLU A 1 107 ? -2.665 -2.487 -19.509 1.00 94.94 107 GLU A C 1
ATOM 775 O O . GLU A 1 107 ? -3.414 -3.362 -19.944 1.00 94.94 107 GLU A O 1
ATOM 780 N N . ASN A 1 108 ? -3.083 -1.226 -19.325 1.00 94.19 108 ASN A N 1
ATOM 781 C CA . ASN A 1 108 ? -4.479 -0.775 -19.454 1.00 94.19 108 ASN A CA 1
ATOM 782 C C . ASN A 1 108 ? -5.452 -1.611 -18.602 1.00 94.19 108 ASN A C 1
ATOM 784 O O . ASN A 1 108 ? -6.568 -1.921 -19.036 1.00 94.19 108 ASN A O 1
ATOM 788 N N . GLY A 1 109 ? -4.993 -2.011 -17.418 1.00 95.12 109 GLY A N 1
ATOM 789 C CA . GLY A 1 109 ? -5.738 -2.805 -16.462 1.00 95.12 109 GLY A CA 1
ATOM 790 C C . GLY A 1 109 ? -6.643 -1.963 -15.568 1.00 95.12 109 GLY A C 1
ATOM 791 O O . GLY A 1 109 ? -6.920 -0.784 -15.801 1.00 95.12 109 GLY A O 1
ATOM 792 N N . VAL A 1 110 ? -7.131 -2.621 -14.526 1.00 96.62 110 VAL A N 1
ATOM 793 C CA . VAL A 1 110 ? -7.865 -2.020 -13.412 1.00 96.62 110 VAL A CA 1
ATOM 794 C C . VAL A 1 110 ? -7.247 -2.536 -12.122 1.00 96.62 110 VAL A C 1
ATOM 796 O O . VAL A 1 110 ? -6.587 -3.575 -12.134 1.00 96.62 110 VAL A O 1
ATOM 799 N N . VAL A 1 111 ? -7.512 -1.851 -11.010 1.00 97.50 111 VAL A N 1
ATOM 800 C CA . VAL A 1 111 ? -7.064 -2.310 -9.693 1.00 97.50 111 VAL A CA 1
ATOM 801 C C . VAL A 1 111 ? -7.557 -3.735 -9.436 1.00 97.50 111 VAL A C 1
ATOM 803 O O . VAL A 1 111 ? -8.756 -4.010 -9.526 1.00 97.50 111 VAL A O 1
ATOM 806 N N . GLN A 1 112 ? -6.633 -4.632 -9.103 1.00 97.31 112 GLN A N 1
ATOM 807 C CA . GLN A 1 112 ? -6.915 -6.043 -8.844 1.00 97.31 112 GLN A CA 1
ATOM 808 C C . GLN A 1 112 ? -5.963 -6.608 -7.790 1.00 97.31 112 GLN A C 1
ATOM 810 O O . GLN A 1 112 ? -4.898 -6.049 -7.531 1.00 97.31 112 GLN A O 1
ATOM 815 N N . LEU A 1 113 ? -6.341 -7.726 -7.167 1.00 97.75 113 LEU A N 1
ATOM 816 C CA . LEU A 1 113 ? -5.385 -8.488 -6.368 1.00 97.75 113 LEU A CA 1
ATOM 817 C C . LEU A 1 113 ? -4.224 -8.909 -7.261 1.00 97.75 113 LEU A C 1
ATOM 819 O O . LEU A 1 113 ? -4.448 -9.330 -8.399 1.00 97.75 113 LEU A O 1
ATOM 823 N N . VAL A 1 114 ? -3.008 -8.818 -6.727 1.00 96.69 114 VAL A N 1
ATOM 824 C CA . VAL A 1 114 ? -1.826 -9.235 -7.473 1.00 96.69 114 VAL A CA 1
ATOM 825 C C . VAL A 1 114 ? -1.981 -10.676 -7.946 1.00 96.69 114 VAL A C 1
ATOM 827 O O . VAL A 1 114 ? -2.303 -11.583 -7.177 1.00 96.69 114 VAL A O 1
ATOM 830 N N . ASN A 1 115 ? -1.762 -10.860 -9.243 1.00 93.75 115 ASN A N 1
ATOM 831 C CA . ASN A 1 115 ? -1.853 -12.137 -9.929 1.00 93.75 115 ASN A CA 1
ATOM 832 C C . ASN A 1 115 ? -0.786 -12.180 -11.026 1.00 93.75 115 ASN A C 1
ATOM 834 O O . ASN A 1 115 ? -1.081 -12.110 -12.220 1.00 93.75 115 ASN A O 1
ATOM 838 N N . ASP A 1 116 ? 0.472 -12.234 -10.597 1.00 90.69 116 ASP A N 1
ATOM 839 C CA . ASP A 1 116 ? 1.632 -12.287 -11.475 1.00 90.69 116 ASP A CA 1
ATOM 840 C C . ASP A 1 116 ? 2.452 -13.572 -11.254 1.00 90.69 116 ASP A C 1
ATOM 842 O O . ASP A 1 116 ? 2.063 -14.485 -10.528 1.00 90.69 116 ASP A O 1
ATOM 846 N N . ALA A 1 117 ? 3.587 -13.686 -11.947 1.00 88.19 117 ALA A N 1
ATOM 847 C CA . ALA A 1 117 ? 4.490 -14.830 -11.816 1.00 88.19 117 ALA A CA 1
ATOM 848 C C . ALA A 1 117 ? 5.613 -14.610 -10.781 1.00 88.19 117 ALA A C 1
ATOM 850 O O . ALA A 1 117 ? 6.568 -15.393 -10.738 1.00 88.19 117 ALA A O 1
ATOM 851 N N . PHE A 1 118 ? 5.568 -13.520 -10.014 1.00 86.75 118 PHE A N 1
ATOM 852 C CA . PHE A 1 118 ? 6.681 -13.032 -9.200 1.00 86.75 118 PHE A CA 1
ATOM 853 C C . PHE A 1 118 ? 6.381 -12.975 -7.700 1.00 86.75 118 PHE A C 1
ATOM 855 O O . PHE A 1 118 ? 7.337 -12.847 -6.926 1.00 86.75 118 PHE A O 1
ATOM 862 N N . THR A 1 119 ? 5.109 -13.060 -7.307 1.00 76.56 119 THR A N 1
ATOM 863 C CA . THR A 1 119 ? 4.621 -12.827 -5.941 1.00 76.56 119 THR A CA 1
ATOM 864 C C . THR A 1 119 ? 3.680 -13.916 -5.437 1.00 76.56 119 THR A C 1
ATOM 866 O O . THR A 1 119 ? 3.063 -14.626 -6.262 1.00 76.56 119 THR A O 1
#

pLDDT: mean 94.49, std 4.62, range [60.78, 98.44]

Secondary structure (DSSP, 8-state):
-------S-TT-SS-----TT----------TT-EE---EE-SSSSSEEEE--TT-EESB-TTSPBP-S--GGG-EEEE-SSB----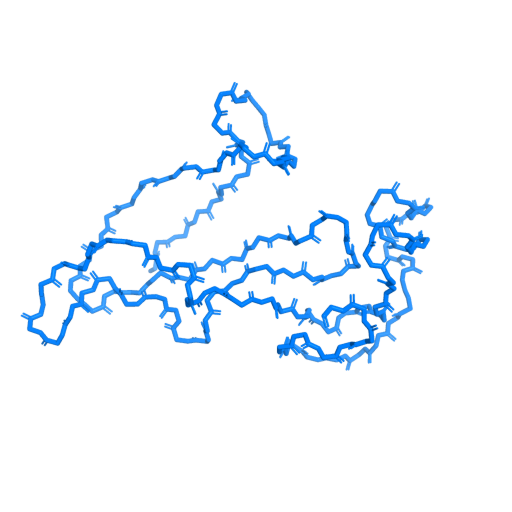TTT-TTSTTT-SSSS-SPB-----EE--SS--

Sequence (119 aa):
EMSGVFNTPVGASSPAPIGPGGAYEFTFTANSGDRLSFATMFVPSNDLFFAPDENGVALFDSDGTPISGEVTAQIMLWDAGTEVNQKPGVGSEQVQRQTGPDTGANENGVVQLVNDAFT